Protein AF-A0A841BFC2-F1 (afdb_monomer)

Organism: NCBI:txid336628

Radius of gyration: 20.26 Å; Cα contacts (8 Å, |Δi|>4): 49; chains: 1; bounding box: 49×34×66 Å

Sequence (124 aa):
MDPVSAEPPYLLAAQASSVVHHLYRRVQDDELDSTADLNRTLGALRRLSDDLAHILPGLQEQLEESLLDGNLPSTGPAAEAWDTVAEVGSVLARARAAGLLMAQELRASQRLLGGLTAPLDGSA

Foldseek 3Di:
DDPPPPPDVVVVVVVLVVLVVVLVVCVVVVVCPDPVSVLVSLVVLLVSLVVLLVVLVVVLVVLVVCVVVVVFDPPDDPVVSVVVSVVVNVVSVVSNVVSVVSNVVSVVVNVVSVVVPDPPPDDD

Solvent-accessible surface area (backbone atoms only — not comparable to full-atom values): 7145 Å² total; per-residue (Å²): 133,81,78,80,80,69,75,59,69,67,56,57,52,50,51,50,50,50,52,52,52,52,52,48,48,43,62,71,70,62,69,54,88,40,75,66,52,45,52,50,51,49,52,50,54,33,52,52,21,51,50,45,51,61,48,40,59,55,55,49,50,52,51,51,50,35,56,75,71,64,68,60,76,80,84,60,61,70,66,61,47,51,51,51,49,54,49,52,50,52,51,44,54,49,52,33,55,51,24,51,52,49,36,51,50,45,53,51,53,51,51,52,55,53,60,72,69,48,77,88,84,78,88,128

pLDDT: mean 70.36, std 10.23, range [35.12, 83.5]

Nearest PDB structures (foldseek):
  6jfl-assembly4_D  TM=7.061E-01  e=9.022E-01  Homo sapiens
  6jfl-assembly3_C  TM=4.597E-01  e=4.363E-01  Homo sapiens
  6ox7-assembly1_C  TM=4.953E-01  e=4.627E+00  Homo sapiens

Mean predicted aligned error: 12.24 Å

Secondary structure (DSSP, 8-state):
-----PPPHHHHHHHHHHHHHHHHHHHHTT---SHHHHHHHHHHHHHHHHHHHHHHHHHHHHHHHHHHTT----SS-HHHHHHHHHHHHHHHHHHHHHHHHHHHHHHHHHHHHHHHHS------

Structure (mmCIF, N/CA/C/O backbone):
data_AF-A0A841BFC2-F1
#
_entry.id   AF-A0A841BFC2-F1
#
loop_
_atom_site.group_PDB
_atom_site.id
_atom_site.type_symbol
_atom_site.label_atom_id
_atom_site.label_alt_id
_atom_site.label_comp_id
_atom_site.label_asym_id
_atom_site.label_entity_id
_atom_site.label_seq_id
_atom_site.pdbx_PDB_ins_code
_atom_site.Cartn_x
_atom_site.Cartn_y
_atom_site.Cartn_z
_atom_site.occupancy
_atom_site.B_iso_or_equiv
_atom_site.auth_seq_id
_atom_site.auth_comp_id
_atom_site.auth_asym_id
_atom_site.auth_atom_id
_atom_site.pdbx_PDB_model_num
ATOM 1 N N . MET A 1 1 ? -26.226 -17.355 -2.877 1.00 36.06 1 MET A N 1
ATOM 2 C CA . MET A 1 1 ? -25.099 -16.417 -3.013 1.00 36.06 1 MET A CA 1
ATOM 3 C C . MET A 1 1 ? -24.009 -16.958 -2.124 1.00 36.06 1 MET A C 1
ATOM 5 O O . MET A 1 1 ? -24.196 -16.952 -0.914 1.00 36.06 1 MET A O 1
ATOM 9 N N . ASP A 1 2 ? -22.961 -17.518 -2.713 1.00 35.12 2 ASP A N 1
ATOM 10 C CA . ASP A 1 2 ? -21.782 -17.919 -1.952 1.00 35.12 2 ASP A CA 1
ATOM 11 C C . ASP A 1 2 ? -21.077 -16.660 -1.432 1.00 35.12 2 ASP A C 1
ATOM 13 O O . ASP A 1 2 ? -20.952 -15.690 -2.190 1.00 35.12 2 ASP A O 1
ATOM 17 N N . PRO A 1 3 ? -20.651 -16.624 -0.158 1.00 42.88 3 PRO A N 1
ATOM 18 C CA . PRO A 1 3 ? -19.800 -15.549 0.315 1.00 42.88 3 PRO A CA 1
ATOM 19 C C . PRO A 1 3 ? -18.509 -15.611 -0.500 1.00 42.88 3 PRO A C 1
ATOM 21 O O . PRO A 1 3 ? -17.866 -16.657 -0.578 1.00 42.88 3 PRO A O 1
ATOM 24 N N . VAL A 1 4 ? -18.148 -14.499 -1.141 1.00 44.88 4 VAL A N 1
ATOM 25 C CA . VAL A 1 4 ? -16.817 -14.315 -1.717 1.00 44.88 4 VAL A CA 1
ATOM 26 C C . VAL A 1 4 ? -15.829 -14.644 -0.601 1.00 44.88 4 VAL A C 1
ATOM 28 O O . VAL A 1 4 ? -15.745 -13.908 0.380 1.00 44.88 4 VAL A O 1
ATOM 31 N N . SER A 1 5 ? -15.136 -15.781 -0.713 1.00 45.41 5 SER A N 1
ATOM 32 C CA . SER A 1 5 ? -13.958 -16.088 0.095 1.00 45.41 5 SER A CA 1
ATOM 33 C C . SER A 1 5 ? -12.897 -15.056 -0.264 1.00 45.41 5 SER A C 1
ATOM 35 O O . SER A 1 5 ? -12.026 -15.301 -1.093 1.00 45.41 5 SER A O 1
ATOM 37 N N . ALA A 1 6 ? -13.019 -13.866 0.314 1.00 56.41 6 ALA A N 1
ATOM 38 C CA . ALA A 1 6 ? -11.945 -12.904 0.363 1.00 56.41 6 ALA A CA 1
ATOM 39 C C . ALA A 1 6 ? -10.836 -13.567 1.180 1.00 56.41 6 ALA A C 1
ATOM 41 O O . ALA A 1 6 ? -11.061 -13.973 2.324 1.00 56.41 6 ALA A O 1
ATOM 42 N N . GLU A 1 7 ? -9.672 -13.768 0.561 1.00 52.06 7 GLU A N 1
ATOM 43 C CA . GLU A 1 7 ? -8.502 -14.258 1.277 1.00 52.06 7 GLU A CA 1
ATOM 44 C C . GLU A 1 7 ? -8.293 -13.415 2.540 1.00 52.06 7 GLU A C 1
ATOM 46 O O . GLU A 1 7 ? -8.385 -12.184 2.481 1.00 52.06 7 GLU A O 1
ATOM 51 N N . PRO A 1 8 ? -8.024 -14.053 3.691 1.00 58.53 8 PRO A N 1
ATOM 52 C CA . PRO A 1 8 ? -7.760 -13.324 4.913 1.00 58.53 8 PRO A CA 1
ATOM 53 C C . PRO A 1 8 ? -6.655 -12.271 4.702 1.00 58.53 8 PRO A C 1
ATOM 55 O O . PRO A 1 8 ? -5.590 -12.619 4.182 1.00 58.53 8 PRO A O 1
ATOM 58 N N . PRO A 1 9 ? -6.838 -11.011 5.145 1.00 56.50 9 PRO A N 1
ATOM 59 C CA . PRO A 1 9 ? -5.898 -9.911 4.889 1.00 56.50 9 PRO A CA 1
ATOM 60 C C . PRO A 1 9 ? -4.450 -10.202 5.315 1.00 56.50 9 PRO A C 1
ATOM 62 O O . PRO A 1 9 ? -3.500 -9.692 4.722 1.00 56.50 9 PRO A O 1
ATOM 65 N N . TYR A 1 10 ? -4.264 -11.066 6.320 1.00 60.03 10 TYR A N 1
ATOM 6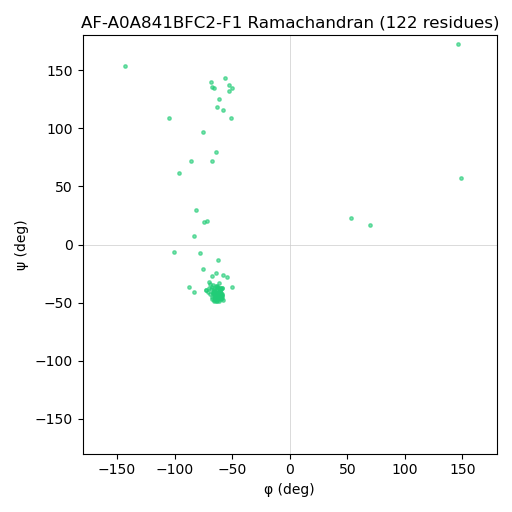6 C CA . TYR A 1 10 ? -2.943 -11.476 6.794 1.00 60.03 10 TYR A CA 1
ATOM 67 C C . TYR A 1 10 ? -2.158 -12.318 5.771 1.00 60.03 10 TYR A C 1
ATOM 69 O O . TYR A 1 10 ? -0.928 -12.282 5.782 1.00 60.03 10 TYR A O 1
ATOM 77 N N . LEU A 1 11 ? -2.829 -13.052 4.873 1.00 63.44 11 LEU A N 1
ATOM 78 C CA . LEU A 1 11 ? -2.166 -13.819 3.810 1.00 63.44 11 LEU A CA 1
ATOM 79 C C . LEU A 1 11 ? -1.606 -12.899 2.725 1.00 63.44 11 LEU A C 1
ATOM 81 O O . LEU A 1 11 ? -0.481 -13.106 2.271 1.00 63.44 11 LEU A O 1
ATOM 85 N N . LEU A 1 12 ? -2.346 -11.844 2.375 1.00 63.72 12 LEU A N 1
ATOM 86 C CA . LEU A 1 12 ? -1.877 -10.809 1.452 1.00 63.72 12 LEU A CA 1
ATOM 87 C C . LEU A 1 12 ? -0.667 -10.069 2.033 1.00 63.72 12 LEU A C 1
ATOM 89 O O . LEU A 1 12 ? 0.321 -9.859 1.331 1.00 63.72 12 LEU A O 1
ATOM 93 N N . ALA A 1 13 ? -0.696 -9.748 3.330 1.00 63.88 13 ALA A N 1
ATOM 94 C CA . ALA A 1 13 ? 0.445 -9.152 4.021 1.00 63.88 13 ALA A CA 1
ATOM 95 C C . ALA A 1 13 ? 1.673 -10.082 4.016 1.00 63.88 13 ALA A C 1
ATOM 97 O O . ALA A 1 13 ? 2.780 -9.639 3.713 1.00 63.88 13 ALA A O 1
ATOM 98 N N . ALA A 1 14 ? 1.485 -11.380 4.278 1.00 65.19 14 ALA A N 1
ATOM 99 C CA . ALA A 1 14 ? 2.566 -12.365 4.251 1.00 65.19 14 ALA A CA 1
ATOM 100 C C . ALA A 1 14 ? 3.173 -12.539 2.846 1.00 65.19 14 ALA A C 1
ATOM 102 O O . ALA A 1 14 ? 4.399 -12.590 2.704 1.00 65.19 14 ALA A O 1
ATOM 103 N N . GLN A 1 15 ? 2.342 -12.579 1.799 1.00 66.44 15 GLN A N 1
ATOM 104 C CA . GLN A 1 15 ? 2.810 -12.613 0.410 1.00 66.44 15 GLN A CA 1
ATOM 105 C C . GLN A 1 15 ? 3.555 -11.335 0.028 1.00 66.44 15 GLN A C 1
ATOM 107 O O . GLN A 1 15 ? 4.655 -11.418 -0.520 1.00 66.44 15 GLN A O 1
ATOM 112 N N . ALA A 1 16 ? 3.009 -10.162 0.360 1.00 66.69 16 ALA A N 1
ATOM 113 C CA . ALA A 1 16 ? 3.665 -8.884 0.113 1.00 66.69 16 ALA A CA 1
ATOM 114 C C . ALA A 1 16 ? 5.031 -8.823 0.815 1.00 66.69 16 ALA A C 1
ATOM 116 O O . ALA A 1 16 ? 6.030 -8.492 0.178 1.00 66.69 16 ALA A O 1
ATOM 117 N N . SER A 1 17 ? 5.116 -9.229 2.087 1.00 67.56 17 SER A N 1
ATOM 118 C CA . SER A 1 17 ? 6.387 -9.313 2.817 1.00 67.56 17 SER A CA 1
ATOM 119 C C . SER A 1 17 ? 7.376 -10.280 2.169 1.00 67.56 17 SER A C 1
ATOM 121 O O . SER A 1 17 ? 8.555 -9.947 2.062 1.00 67.56 17 SER A O 1
ATOM 123 N N . SER A 1 18 ? 6.925 -11.447 1.704 1.00 70.38 18 SER A N 1
ATOM 124 C CA . SER A 1 18 ? 7.789 -12.417 1.023 1.00 70.38 18 SER A CA 1
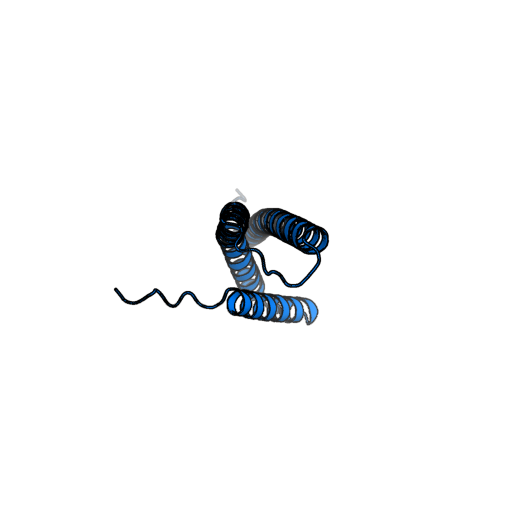ATOM 125 C C . SER A 1 18 ? 8.360 -11.855 -0.282 1.00 70.38 18 SER A C 1
ATOM 127 O O . SER A 1 18 ? 9.566 -11.948 -0.516 1.00 70.38 18 SER A O 1
ATOM 129 N N . VAL A 1 19 ? 7.528 -11.192 -1.092 1.00 72.00 19 VAL A N 1
ATOM 130 C CA . VAL A 1 19 ? 7.953 -10.551 -2.345 1.00 72.00 19 VAL A CA 1
ATOM 131 C C . VAL A 1 19 ? 8.926 -9.405 -2.070 1.00 72.00 19 VAL A C 1
ATOM 133 O O . VAL A 1 19 ? 9.977 -9.347 -2.704 1.00 72.00 19 VAL A O 1
ATOM 136 N N . VAL A 1 20 ? 8.636 -8.528 -1.102 1.00 72.56 20 VAL A N 1
ATOM 137 C CA . VAL A 1 20 ? 9.548 -7.438 -0.708 1.00 72.56 20 VAL A CA 1
ATOM 138 C C . VAL A 1 20 ? 10.882 -7.992 -0.232 1.00 72.56 20 VAL A C 1
ATOM 140 O O . VAL A 1 20 ? 11.928 -7.507 -0.654 1.00 72.56 20 VAL A O 1
ATOM 143 N N . HIS A 1 21 ? 10.863 -9.020 0.615 1.00 73.44 21 HIS A N 1
ATOM 144 C CA . HIS A 1 21 ? 12.081 -9.622 1.142 1.00 73.44 21 HIS A CA 1
ATOM 145 C C . HIS A 1 21 ? 12.918 -10.270 0.034 1.00 73.44 21 HIS A C 1
ATOM 147 O O . HIS A 1 21 ? 14.134 -10.095 -0.005 1.00 73.44 21 HIS A O 1
ATOM 153 N N . HIS A 1 22 ? 12.272 -10.959 -0.907 1.00 75.06 22 HIS A N 1
ATOM 154 C CA . HIS A 1 22 ? 12.942 -11.532 -2.069 1.00 75.06 22 HIS A CA 1
ATOM 155 C C . HIS A 1 22 ? 13.569 -10.450 -2.962 1.00 75.06 22 HIS A C 1
ATOM 157 O O . HIS A 1 22 ? 14.728 -10.569 -3.353 1.00 75.06 22 HIS A O 1
ATOM 163 N N . LEU A 1 23 ? 12.840 -9.366 -3.238 1.00 68.88 23 LEU A N 1
ATOM 164 C CA . LEU A 1 23 ? 13.343 -8.236 -4.024 1.00 68.88 23 LEU A CA 1
ATOM 165 C C . LEU A 1 23 ? 14.496 -7.512 -3.318 1.00 68.88 23 LEU A C 1
ATOM 167 O O . LEU A 1 23 ? 15.478 -7.163 -3.966 1.00 68.88 23 LEU A O 1
ATOM 171 N N . TYR A 1 24 ? 14.409 -7.334 -1.999 1.00 73.56 24 TYR A N 1
ATOM 172 C CA . TYR A 1 24 ? 15.480 -6.761 -1.189 1.00 73.56 24 TYR A CA 1
ATOM 173 C C . TYR A 1 24 ? 16.752 -7.608 -1.255 1.00 73.56 24 TYR A C 1
ATOM 175 O O . TYR A 1 24 ? 17.822 -7.059 -1.505 1.00 73.56 24 TYR A O 1
ATOM 183 N N . ARG A 1 25 ? 16.641 -8.937 -1.102 1.00 74.00 25 ARG A N 1
ATOM 184 C CA . ARG A 1 25 ? 17.801 -9.833 -1.227 1.00 74.00 25 ARG A CA 1
ATOM 185 C C . ARG A 1 25 ? 18.418 -9.779 -2.618 1.00 74.00 25 ARG A C 1
ATOM 187 O O . ARG A 1 25 ? 19.621 -9.612 -2.713 1.00 74.00 25 ARG A O 1
ATOM 194 N N . ARG A 1 26 ? 17.611 -9.789 -3.683 1.00 73.31 26 ARG A N 1
ATOM 195 C CA . ARG A 1 26 ? 18.128 -9.663 -5.059 1.00 73.31 26 ARG A CA 1
ATOM 196 C C . ARG A 1 26 ? 18.903 -8.368 -5.300 1.00 73.31 26 ARG A C 1
ATOM 198 O O . ARG A 1 26 ? 19.880 -8.376 -6.036 1.00 73.31 26 ARG A O 1
ATOM 205 N N . VAL A 1 27 ? 18.466 -7.258 -4.704 1.00 69.19 27 VAL A N 1
ATOM 206 C CA . VAL A 1 27 ? 19.189 -5.976 -4.780 1.00 69.19 27 VAL A CA 1
ATOM 207 C C . VAL A 1 27 ? 20.459 -6.004 -3.924 1.00 69.19 27 VAL A C 1
ATOM 209 O O . VAL A 1 27 ? 21.475 -5.454 -4.330 1.00 69.19 27 VAL A O 1
ATOM 212 N N . GLN A 1 28 ? 20.411 -6.621 -2.742 1.00 74.44 28 GLN A N 1
ATOM 213 C CA . GLN A 1 28 ? 21.545 -6.706 -1.819 1.00 74.44 28 GLN A CA 1
ATOM 214 C C . GLN A 1 28 ? 22.661 -7.624 -2.332 1.00 74.44 28 GLN A C 1
ATOM 216 O O . GLN A 1 28 ? 23.834 -7.316 -2.135 1.00 74.44 28 GLN A O 1
ATOM 221 N N . ASP A 1 29 ? 22.292 -8.728 -2.976 1.00 77.50 29 ASP A N 1
ATOM 222 C CA . ASP A 1 29 ? 23.213 -9.750 -3.472 1.00 77.50 29 ASP A CA 1
ATOM 223 C C . ASP A 1 29 ? 23.815 -9.376 -4.851 1.00 77.50 29 ASP A C 1
ATOM 225 O O . ASP A 1 29 ? 24.508 -10.188 -5.456 1.00 77.50 29 ASP A O 1
ATOM 229 N N . ASP A 1 30 ? 23.570 -8.147 -5.339 1.00 64.75 30 ASP A N 1
ATOM 230 C CA . ASP A 1 30 ? 24.020 -7.598 -6.635 1.00 64.75 30 ASP A CA 1
ATOM 231 C C . ASP A 1 30 ? 23.657 -8.482 -7.850 1.00 64.75 30 ASP A C 1
ATOM 233 O O . ASP A 1 30 ? 24.244 -8.365 -8.919 1.00 64.75 30 ASP A O 1
ATOM 237 N N . GLU A 1 31 ? 22.629 -9.336 -7.723 1.00 61.38 31 GLU A N 1
ATOM 238 C CA . GLU A 1 31 ? 22.140 -10.259 -8.770 1.00 61.38 31 GLU A CA 1
ATOM 239 C C . GLU A 1 31 ? 21.409 -9.541 -9.930 1.00 61.38 31 GLU A C 1
ATOM 241 O O . GLU A 1 31 ? 20.585 -10.121 -10.648 1.00 61.38 31 GLU A O 1
ATOM 246 N N . LEU A 1 32 ? 21.641 -8.242 -10.112 1.00 64.88 32 LEU A N 1
ATOM 247 C CA . LEU A 1 32 ? 21.092 -7.457 -11.213 1.00 64.88 32 LEU A CA 1
ATOM 248 C C . LEU A 1 32 ? 22.122 -7.381 -12.341 1.00 64.88 32 LEU A C 1
ATOM 250 O O . LEU A 1 32 ? 22.550 -6.302 -12.743 1.00 64.88 32 LEU A O 1
ATOM 254 N N . ASP A 1 33 ? 22.464 -8.552 -12.883 1.00 66.12 33 ASP A N 1
ATOM 255 C CA . ASP A 1 33 ? 23.490 -8.731 -13.920 1.00 66.12 33 ASP A CA 1
ATOM 256 C C . ASP A 1 33 ? 23.171 -7.994 -15.238 1.00 66.12 33 ASP A C 1
ATOM 258 O O . ASP A 1 33 ? 24.034 -7.850 -16.109 1.00 66.12 33 ASP A O 1
ATOM 262 N N . SER A 1 34 ? 21.932 -7.516 -15.424 1.00 72.06 34 SER A N 1
ATOM 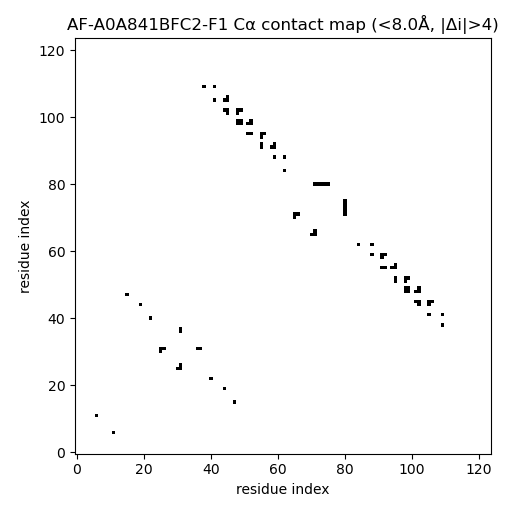263 C CA . SER A 1 34 ? 21.514 -6.817 -16.639 1.00 72.06 34 SER A CA 1
ATOM 264 C C . SER A 1 34 ? 20.537 -5.657 -16.406 1.00 72.06 34 SER A C 1
ATOM 266 O O . SER A 1 34 ? 19.699 -5.653 -15.500 1.00 72.06 34 SER A O 1
ATOM 268 N N . THR A 1 35 ? 20.555 -4.682 -17.323 1.00 70.31 35 THR A N 1
ATOM 269 C CA . THR A 1 35 ? 19.563 -3.591 -17.384 1.00 70.31 35 THR A CA 1
ATOM 270 C C . THR A 1 35 ? 18.128 -4.114 -17.542 1.00 70.31 35 THR A C 1
ATOM 272 O O . THR A 1 35 ? 17.175 -3.452 -17.121 1.00 70.31 35 THR A O 1
ATOM 275 N N . ALA A 1 36 ? 17.946 -5.303 -18.125 1.00 74.12 36 ALA A N 1
ATOM 276 C CA . ALA A 1 36 ? 16.641 -5.950 -18.233 1.00 74.12 36 ALA A CA 1
ATOM 277 C C . ALA A 1 36 ? 16.149 -6.461 -16.868 1.00 74.12 36 ALA A C 1
ATOM 279 O O . ALA A 1 36 ? 14.980 -6.260 -16.530 1.00 74.12 36 ALA A O 1
ATOM 280 N N . ASP A 1 37 ? 17.035 -7.039 -16.054 1.00 73.12 37 ASP A N 1
ATOM 281 C CA . ASP A 1 37 ? 16.712 -7.506 -14.701 1.00 73.12 37 ASP A CA 1
ATOM 282 C C . ASP A 1 37 ? 16.412 -6.348 -13.754 1.00 73.12 37 ASP A C 1
ATOM 284 O O . ASP A 1 37 ? 15.450 -6.415 -12.981 1.00 73.12 37 ASP A O 1
ATOM 288 N N . LEU A 1 38 ? 17.149 -5.241 -13.882 1.00 72.19 38 LEU A N 1
ATOM 289 C CA . LEU A 1 38 ? 16.859 -4.001 -13.165 1.00 72.19 38 LEU A CA 1
ATOM 290 C C . LEU A 1 38 ? 15.474 -3.448 -13.539 1.00 72.19 38 LEU A C 1
ATOM 292 O O . LEU A 1 38 ? 14.659 -3.172 -12.658 1.00 72.19 38 LEU A O 1
ATOM 296 N N . ASN A 1 39 ? 15.154 -3.347 -14.834 1.00 74.31 39 ASN A N 1
ATOM 297 C CA . ASN A 1 39 ? 13.837 -2.880 -15.283 1.00 74.31 39 ASN A CA 1
ATOM 298 C C . ASN A 1 39 ? 12.697 -3.800 -14.821 1.00 74.31 39 ASN A C 1
ATOM 300 O O . ASN A 1 39 ? 11.628 -3.317 -14.438 1.00 74.31 39 ASN A O 1
ATOM 304 N N . ARG A 1 40 ? 12.919 -5.120 -14.812 1.00 78.81 40 ARG A N 1
ATOM 305 C CA . ARG A 1 40 ? 11.946 -6.104 -14.319 1.00 78.81 40 ARG A CA 1
ATOM 306 C C . ARG A 1 40 ? 11.693 -5.939 -12.823 1.00 78.81 40 ARG A C 1
ATOM 308 O O . ARG A 1 40 ? 10.537 -5.916 -12.403 1.00 78.81 40 ARG A O 1
ATOM 315 N N . THR A 1 41 ? 12.757 -5.776 -12.041 1.00 78.69 41 THR A N 1
ATOM 316 C CA . THR A 1 41 ? 12.697 -5.548 -10.592 1.00 78.69 41 THR A CA 1
ATOM 317 C C . THR A 1 41 ? 11.984 -4.235 -10.263 1.00 78.69 41 THR A C 1
ATOM 319 O O . THR A 1 41 ? 11.040 -4.233 -9.474 1.00 78.69 41 THR A O 1
ATOM 322 N N . LEU A 1 42 ? 12.329 -3.137 -10.944 1.00 76.69 42 LEU A N 1
ATOM 323 C CA . LEU A 1 42 ? 11.638 -1.849 -10.797 1.00 76.69 42 LEU A CA 1
ATOM 324 C C . LEU A 1 42 ? 10.159 -1.935 -11.202 1.00 76.69 42 LEU A C 1
ATOM 326 O O . LEU A 1 42 ? 9.296 -1.339 -10.560 1.00 76.69 42 LEU A O 1
ATOM 330 N N . GLY A 1 43 ? 9.843 -2.695 -12.255 1.00 76.94 43 GLY A N 1
ATOM 331 C CA . GLY A 1 43 ? 8.469 -2.957 -12.679 1.00 76.94 43 GLY A CA 1
ATOM 332 C C . GLY A 1 43 ? 7.648 -3.717 -11.634 1.00 76.94 43 GLY A C 1
ATOM 333 O O . GLY A 1 43 ? 6.491 -3.367 -11.404 1.00 76.94 43 GLY A O 1
ATOM 334 N N . ALA A 1 44 ? 8.241 -4.721 -10.982 1.00 79.81 44 ALA A N 1
ATOM 335 C CA . ALA A 1 44 ? 7.599 -5.484 -9.913 1.00 79.81 44 ALA A CA 1
ATOM 336 C C . ALA A 1 44 ? 7.359 -4.628 -8.658 1.00 79.81 44 ALA A C 1
ATOM 338 O O . ALA A 1 44 ? 6.247 -4.620 -8.132 1.00 79.81 44 ALA A O 1
ATOM 339 N N . LEU A 1 45 ? 8.355 -3.839 -8.236 1.00 77.12 45 LEU A N 1
ATOM 340 C CA . LEU A 1 45 ? 8.224 -2.903 -7.112 1.00 77.12 45 LEU A CA 1
ATOM 341 C C . LEU A 1 45 ? 7.134 -1.855 -7.359 1.00 77.12 45 LEU A C 1
ATOM 343 O O . LEU A 1 45 ? 6.398 -1.493 -6.440 1.00 77.12 45 LEU A O 1
ATOM 347 N N . ARG A 1 46 ? 7.000 -1.388 -8.606 1.00 77.06 46 ARG A N 1
ATOM 348 C CA . ARG A 1 46 ? 5.965 -0.416 -8.965 1.00 77.06 46 ARG A CA 1
ATOM 349 C C . ARG A 1 46 ? 4.573 -1.013 -8.816 1.00 77.06 46 ARG A C 1
ATOM 351 O O . ARG A 1 46 ? 3.731 -0.387 -8.189 1.00 77.06 46 ARG A O 1
ATOM 358 N N . ARG A 1 47 ? 4.354 -2.221 -9.349 1.00 78.69 47 ARG A N 1
ATOM 359 C CA . ARG A 1 47 ? 3.069 -2.929 -9.219 1.00 78.69 47 ARG A CA 1
ATOM 360 C C . ARG A 1 47 ? 2.703 -3.134 -7.758 1.00 78.69 47 ARG A C 1
ATOM 362 O O . ARG A 1 47 ? 1.617 -2.750 -7.365 1.00 78.69 47 ARG A O 1
ATOM 369 N N . LEU A 1 48 ? 3.649 -3.608 -6.949 1.00 78.00 48 LEU A N 1
ATOM 370 C CA . LEU A 1 48 ? 3.427 -3.772 -5.517 1.00 78.00 48 LEU A CA 1
ATOM 371 C C . LEU A 1 48 ? 3.050 -2.448 -4.830 1.00 78.00 48 LEU A C 1
ATOM 373 O O . LEU A 1 48 ? 2.147 -2.416 -4.001 1.00 78.00 48 LEU A O 1
ATOM 377 N N . SER A 1 49 ? 3.726 -1.351 -5.175 1.00 74.12 49 SER A N 1
ATOM 378 C CA . SER A 1 49 ? 3.425 -0.030 -4.608 1.00 74.12 49 SER A CA 1
ATOM 379 C C . SER A 1 49 ? 2.038 0.474 -5.028 1.00 74.12 49 SER A C 1
ATOM 381 O O . SER A 1 49 ? 1.316 1.035 -4.206 1.00 74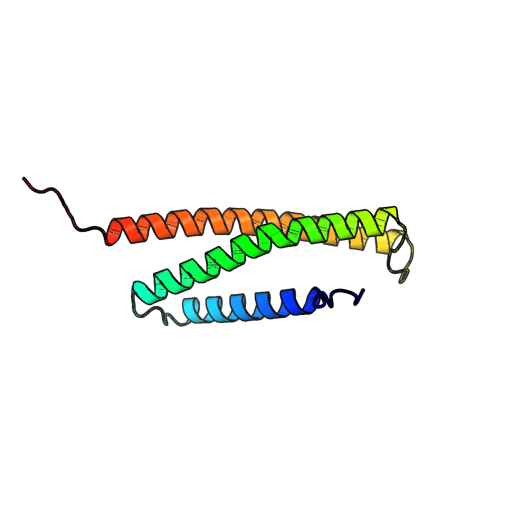.12 49 SER A O 1
ATOM 383 N N . ASP A 1 50 ? 1.658 0.257 -6.291 1.00 75.56 50 ASP A N 1
ATOM 384 C CA . ASP A 1 50 ? 0.335 0.602 -6.818 1.00 75.56 50 ASP A CA 1
ATOM 385 C C . ASP A 1 50 ? -0.766 -0.264 -6.149 1.00 75.56 50 ASP A C 1
ATOM 387 O O . ASP A 1 50 ? -1.793 0.272 -5.732 1.00 75.56 50 ASP A O 1
ATOM 391 N N . ASP A 1 51 ? -0.525 -1.567 -5.953 1.00 79.44 51 ASP A N 1
ATOM 392 C CA . ASP A 1 51 ? -1.443 -2.496 -5.273 1.00 79.44 51 ASP A CA 1
ATOM 393 C C . ASP A 1 51 ? -1.649 -2.099 -3.800 1.00 79.44 51 ASP A C 1
ATOM 395 O O . ASP A 1 51 ? -2.781 -2.012 -3.320 1.00 79.44 51 ASP A O 1
ATOM 399 N N . LEU A 1 52 ? -0.569 -1.763 -3.083 1.00 72.25 52 LEU A N 1
ATOM 4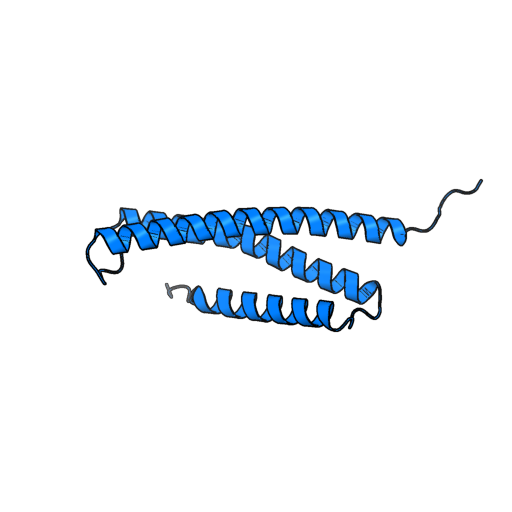00 C CA . LEU A 1 52 ? -0.647 -1.256 -1.708 1.00 72.25 52 LEU A CA 1
ATOM 401 C C . LEU A 1 52 ? -1.422 0.066 -1.632 1.00 72.25 52 LEU A C 1
ATOM 403 O O . LEU A 1 52 ? -2.237 0.254 -0.729 1.00 72.25 52 LEU A O 1
ATOM 407 N N . ALA A 1 53 ? -1.220 0.973 -2.591 1.00 73.75 53 ALA A N 1
ATOM 408 C CA . ALA A 1 53 ? -1.965 2.228 -2.653 1.00 73.75 53 ALA A CA 1
ATOM 409 C C . ALA A 1 53 ? -3.473 2.020 -2.891 1.00 73.75 53 ALA A C 1
ATOM 411 O O . ALA A 1 53 ? -4.262 2.888 -2.511 1.00 73.75 53 ALA A O 1
ATOM 412 N N . HIS A 1 54 ? -3.867 0.890 -3.489 1.00 74.12 54 HIS A N 1
ATOM 413 C CA . HIS A 1 54 ? -5.262 0.530 -3.738 1.00 74.12 54 HIS A CA 1
ATOM 414 C C . HIS A 1 54 ? -5.920 -0.218 -2.568 1.00 74.12 54 HIS A C 1
ATOM 416 O O . HIS A 1 54 ? -7.090 0.024 -2.281 1.00 74.12 54 HIS A O 1
ATOM 422 N N . ILE A 1 55 ? -5.181 -1.084 -1.867 1.00 77.81 55 ILE A N 1
ATOM 423 C CA . ILE A 1 55 ? -5.722 -1.934 -0.789 1.00 77.81 55 ILE A CA 1
ATOM 424 C C . ILE A 1 55 ? -5.803 -1.191 0.553 1.00 77.81 55 ILE A C 1
ATOM 426 O O . ILE A 1 55 ? -6.788 -1.323 1.278 1.00 77.81 55 ILE 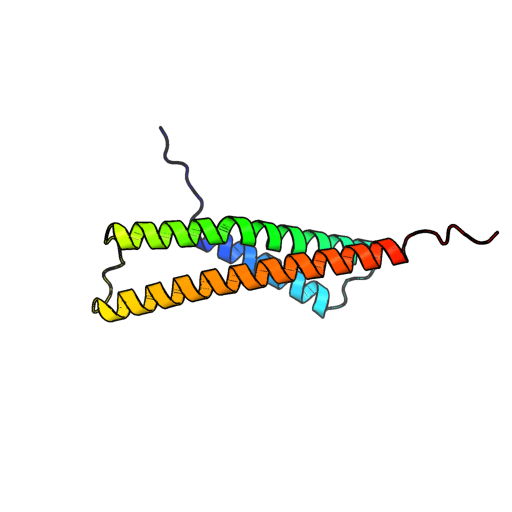A O 1
ATOM 430 N N . LEU A 1 56 ? -4.791 -0.384 0.894 1.00 75.81 56 LEU A N 1
ATOM 431 C CA . LEU A 1 56 ? -4.728 0.314 2.187 1.00 75.81 56 LEU A CA 1
ATOM 432 C C . LEU A 1 56 ? -5.917 1.255 2.479 1.00 75.81 56 LEU A C 1
ATOM 434 O O . LEU A 1 56 ? -6.348 1.285 3.629 1.00 75.81 56 LEU A O 1
ATOM 438 N N . PRO A 1 57 ? -6.483 2.000 1.505 1.00 75.00 57 PRO A N 1
ATOM 439 C CA . PRO A 1 57 ? -7.705 2.776 1.720 1.00 75.00 57 PRO A CA 1
ATOM 440 C C . PRO A 1 57 ? -8.896 1.904 2.133 1.00 75.00 57 PRO A C 1
ATOM 442 O O . PRO A 1 57 ? -9.588 2.248 3.080 1.00 75.00 57 PRO A O 1
ATOM 445 N N . GLY A 1 58 ? -9.095 0.759 1.473 1.00 77.06 58 GLY A N 1
ATOM 446 C CA . GLY A 1 58 ? -10.202 -0.144 1.796 1.00 77.06 58 GLY A CA 1
ATOM 447 C C . GLY A 1 58 ? -10.055 -0.782 3.178 1.00 77.06 58 GLY A C 1
ATOM 448 O O . GLY A 1 58 ? -11.039 -0.947 3.888 1.00 77.06 58 GLY A O 1
ATOM 449 N N . LEU A 1 59 ? -8.824 -1.087 3.604 1.00 77.69 59 LEU A N 1
ATOM 450 C CA . LEU A 1 59 ? -8.565 -1.564 4.969 1.00 77.69 59 LEU A CA 1
ATOM 451 C C . LEU A 1 59 ? -8.819 -0.479 6.024 1.00 77.69 59 LEU A C 1
ATOM 453 O O . LEU A 1 59 ? -9.310 -0.786 7.107 1.00 77.69 59 LEU A O 1
ATOM 457 N N . GLN A 1 60 ? -8.501 0.778 5.707 1.00 75.50 60 GLN A N 1
ATOM 458 C CA . GLN A 1 60 ? -8.804 1.919 6.568 1.00 75.50 60 GLN A CA 1
ATOM 459 C C . GLN A 1 60 ? -10.322 2.122 6.703 1.00 75.50 60 GLN A C 1
ATOM 461 O O . GLN A 1 60 ? -10.812 2.256 7.818 1.00 75.50 60 GLN A O 1
ATOM 466 N N . GLU A 1 61 ? -11.069 2.071 5.596 1.00 77.94 61 GLU A N 1
ATOM 467 C CA . GLU A 1 61 ? -12.537 2.169 5.602 1.00 77.94 61 GLU A CA 1
ATOM 468 C C . GLU A 1 61 ? -13.176 1.027 6.403 1.00 77.94 61 GLU A C 1
ATOM 470 O O . GLU A 1 61 ? -14.026 1.273 7.249 1.00 77.94 61 GLU A O 1
ATOM 475 N N . GLN A 1 62 ? -12.712 -0.215 6.230 1.00 81.12 62 GLN A N 1
ATOM 476 C CA . GLN A 1 62 ? -13.213 -1.359 7.004 1.00 81.12 62 GLN A CA 1
ATOM 477 C C . GLN A 1 62 ? -12.939 -1.230 8.507 1.00 81.12 62 GLN A C 1
ATOM 479 O O . GLN A 1 62 ? -13.756 -1.656 9.328 1.00 81.12 62 GLN A O 1
ATOM 484 N N . LEU A 1 63 ? -11.792 -0.656 8.881 1.00 79.75 63 LEU A N 1
ATOM 485 C CA . LEU A 1 63 ? -11.476 -0.358 10.275 1.00 79.75 63 LEU A CA 1
ATOM 486 C C . LEU A 1 63 ? -12.424 0.716 10.825 1.00 79.75 63 LEU A C 1
ATOM 488 O O . LEU A 1 63 ? -12.951 0.553 11.922 1.00 79.75 63 LEU A O 1
ATOM 492 N N . GLU A 1 64 ? -12.676 1.776 10.057 1.00 80.31 64 GLU A N 1
ATOM 493 C CA . GLU A 1 64 ? -13.608 2.854 10.407 1.00 80.31 64 GLU A CA 1
ATOM 494 C C . GLU A 1 64 ? -15.057 2.359 10.537 1.00 80.31 64 GLU A C 1
ATOM 496 O O . GLU A 1 64 ? -15.728 2.683 11.514 1.00 80.31 64 GLU A O 1
ATOM 501 N N . GLU A 1 65 ? -15.528 1.512 9.624 1.00 80.81 65 GLU A N 1
ATOM 502 C CA . GLU A 1 65 ? -16.855 0.889 9.701 1.00 80.81 65 GLU A CA 1
ATOM 503 C C . GLU A 1 65 ? -16.974 -0.037 10.917 1.00 80.81 65 GLU A C 1
ATOM 505 O O . GLU A 1 65 ? -17.922 0.070 11.693 1.00 80.81 65 GLU A O 1
ATOM 510 N N . SER A 1 66 ? -15.965 -0.879 11.165 1.00 76.12 66 SER A N 1
ATOM 511 C CA . SER A 1 66 ? -15.947 -1.773 12.333 1.00 76.12 66 SER A CA 1
ATOM 512 C C . SER A 1 66 ? -15.963 -1.005 13.660 1.00 76.12 66 SER A C 1
ATOM 514 O O . SER A 1 66 ? -16.541 -1.478 14.643 1.00 76.12 66 SER A O 1
ATOM 516 N N . LEU A 1 67 ? -15.345 0.182 13.695 1.00 77.19 67 LEU A N 1
ATOM 517 C CA . LEU A 1 67 ? -15.397 1.100 14.833 1.00 77.19 67 LEU A CA 1
ATOM 518 C C . LEU A 1 67 ? -16.793 1.681 15.044 1.00 77.19 67 LEU A C 1
ATOM 520 O O . LEU A 1 67 ? -17.278 1.702 16.177 1.00 77.19 67 LEU A O 1
ATOM 524 N N . LEU A 1 68 ? -17.427 2.155 13.970 1.00 81.69 68 LEU A N 1
ATOM 525 C CA . LEU A 1 68 ? -18.772 2.730 14.009 1.00 81.69 68 LEU A CA 1
ATOM 526 C C . LEU A 1 68 ? -19.823 1.693 14.424 1.00 81.69 68 LEU A C 1
ATOM 528 O O . LEU A 1 68 ? -20.731 2.020 15.187 1.00 81.69 68 LEU A O 1
ATOM 532 N N . ASP A 1 69 ? -19.650 0.442 13.997 1.00 82.62 69 ASP A N 1
ATOM 533 C CA . ASP A 1 69 ? -20.521 -0.683 14.347 1.00 82.62 69 ASP A CA 1
ATOM 534 C C . ASP A 1 69 ? -20.269 -1.239 15.761 1.00 82.62 69 ASP A C 1
ATOM 536 O O . ASP A 1 69 ? -21.007 -2.104 16.236 1.00 82.62 69 ASP A O 1
ATOM 540 N N . GLY A 1 70 ? -19.228 -0.765 16.455 1.00 76.06 70 GLY A N 1
ATOM 541 C CA . GLY A 1 70 ? -18.858 -1.249 17.787 1.00 76.06 70 GLY A CA 1
ATOM 542 C C . GLY A 1 70 ? -18.289 -2.673 17.800 1.00 76.06 70 GLY A C 1
ATOM 543 O O . GLY A 1 70 ? -18.192 -3.280 18.867 1.00 76.06 70 GLY A O 1
ATOM 544 N N . ASN A 1 71 ? -17.870 -3.202 16.646 1.00 71.44 71 ASN A N 1
ATOM 545 C CA . ASN A 1 71 ? -17.327 -4.555 16.468 1.00 71.44 71 ASN A CA 1
ATOM 546 C C . ASN A 1 71 ? -15.840 -4.669 16.853 1.00 71.44 71 ASN A C 1
ATOM 548 O O . ASN A 1 71 ? -15.098 -5.492 16.311 1.00 71.44 71 ASN A O 1
ATOM 552 N N . LEU A 1 72 ? -15.383 -3.849 17.799 1.00 68.31 72 LEU A N 1
ATOM 553 C CA . LEU A 1 72 ? -14.002 -3.899 18.256 1.00 68.31 72 LEU A CA 1
ATOM 554 C C . LEU A 1 72 ? -13.711 -5.196 19.022 1.00 68.31 72 LEU A C 1
ATOM 556 O O . LEU A 1 72 ? -14.537 -5.632 19.830 1.00 68.31 72 LEU A O 1
ATOM 560 N N . PRO A 1 73 ? -12.527 -5.808 18.824 1.00 59.91 73 PRO A N 1
ATOM 561 C CA . PRO A 1 73 ? -12.123 -6.967 19.604 1.00 59.91 73 PRO A CA 1
ATOM 562 C C . PRO A 1 73 ? -12.124 -6.597 21.092 1.00 59.91 73 PRO A C 1
ATOM 564 O O . PRO A 1 73 ? -11.361 -5.743 21.536 1.00 59.91 73 PRO A O 1
ATOM 567 N N . SER A 1 74 ? -12.994 -7.243 21.876 1.00 57.12 74 SER A N 1
ATOM 568 C CA . SER A 1 74 ? -13.226 -6.924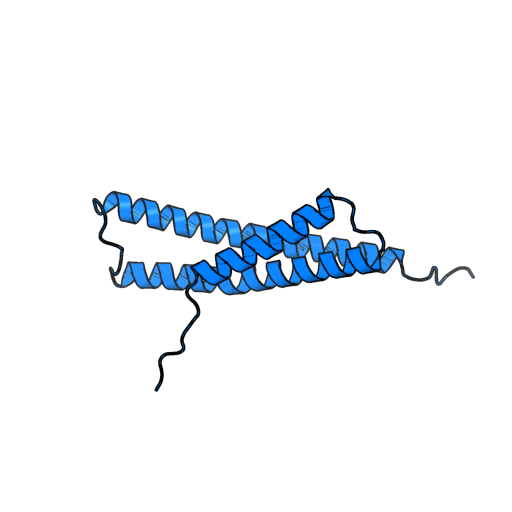 23.296 1.00 57.12 74 SER A CA 1
ATOM 569 C C . SER A 1 74 ? -12.096 -7.387 24.231 1.00 57.12 74 SER A C 1
ATOM 571 O O . SER A 1 74 ? -12.310 -7.597 25.428 1.00 57.12 74 SER A O 1
ATOM 573 N N . THR A 1 75 ? -10.901 -7.638 23.703 1.00 57.03 75 THR A N 1
ATOM 574 C CA . THR A 1 75 ? -9.773 -8.172 24.465 1.00 57.03 75 THR A CA 1
ATOM 575 C C . THR A 1 75 ? -9.016 -7.032 25.141 1.00 57.03 75 THR A C 1
ATOM 577 O O . THR A 1 75 ? -7.924 -6.679 24.713 1.00 57.03 75 THR A O 1
ATOM 580 N N . GLY A 1 76 ? -9.613 -6.442 26.180 1.00 61.34 76 GLY A N 1
ATOM 581 C CA . GLY A 1 76 ? -8.963 -5.443 27.035 1.00 61.34 76 GLY A CA 1
ATOM 582 C C . GLY A 1 76 ? -9.912 -4.365 27.573 1.00 61.34 76 GLY A C 1
ATOM 583 O O . GLY A 1 76 ? -11.081 -4.305 27.178 1.00 61.34 76 GLY A O 1
ATOM 584 N N . PRO A 1 77 ? -9.438 -3.499 28.488 1.00 68.88 77 PRO A N 1
ATOM 585 C CA . PRO A 1 77 ? -10.109 -2.247 28.821 1.00 68.88 77 PRO A CA 1
ATOM 586 C C . PRO A 1 77 ? -10.383 -1.456 27.539 1.00 68.88 77 PRO A C 1
ATOM 588 O O . PRO A 1 77 ? -9.505 -1.343 26.688 1.00 68.88 77 PRO A O 1
ATOM 591 N N . ALA A 1 78 ? -11.575 -0.870 27.409 1.00 67.38 78 ALA A N 1
ATOM 592 C CA . ALA A 1 78 ? -11.986 -0.171 26.188 1.00 67.38 78 ALA A CA 1
ATOM 593 C C . ALA A 1 78 ? -10.942 0.850 25.689 1.00 67.38 78 ALA A C 1
ATOM 595 O O . ALA A 1 78 ? -10.731 0.956 24.488 1.00 67.38 78 ALA A O 1
ATOM 596 N N . ALA A 1 79 ? -10.245 1.545 26.596 1.00 64.12 79 ALA A N 1
ATOM 597 C CA . ALA A 1 79 ? -9.182 2.493 26.255 1.00 64.12 79 ALA A CA 1
ATOM 598 C C . ALA A 1 79 ? -8.009 1.857 25.478 1.00 64.12 79 ALA A C 1
ATOM 600 O O . ALA A 1 79 ? -7.570 2.426 24.486 1.00 64.12 79 ALA A O 1
ATOM 601 N N . GLU A 1 80 ? -7.558 0.658 25.859 1.00 71.69 80 GLU A N 1
ATOM 602 C CA . GLU A 1 80 ? -6.456 -0.044 25.178 1.00 71.69 80 GLU A CA 1
ATOM 603 C C . GLU A 1 80 ? -6.863 -0.514 23.773 1.00 71.69 80 GLU A C 1
ATOM 605 O O . GLU A 1 80 ? -6.060 -0.484 22.837 1.00 71.69 80 GLU A O 1
ATOM 610 N N . ALA A 1 81 ? -8.132 -0.899 23.596 1.00 69.00 81 ALA A N 1
ATOM 611 C CA . ALA A 1 81 ? -8.676 -1.247 22.285 1.00 69.00 81 ALA A CA 1
ATOM 612 C C . ALA A 1 81 ? -8.737 -0.023 21.352 1.00 69.00 81 ALA A C 1
ATOM 614 O O . ALA A 1 81 ? -8.371 -0.128 20.182 1.00 69.00 81 ALA A O 1
ATOM 615 N N . TRP A 1 82 ? -9.136 1.146 21.867 1.00 70.75 82 TRP A N 1
ATOM 616 C CA . TRP A 1 82 ? -9.146 2.399 21.102 1.00 70.75 82 TRP A CA 1
ATOM 617 C C . TRP A 1 82 ? -7.739 2.876 20.729 1.00 70.75 82 TRP A C 1
ATOM 619 O O . TRP A 1 82 ? -7.528 3.266 19.580 1.00 70.75 82 TRP A O 1
ATOM 629 N N . ASP A 1 83 ? -6.776 2.787 21.650 1.00 76.06 83 ASP A N 1
ATOM 630 C CA . ASP A 1 83 ? -5.374 3.125 21.372 1.00 76.06 83 ASP A CA 1
ATOM 631 C C . ASP A 1 83 ? -4.791 2.218 20.280 1.00 76.06 83 ASP A C 1
ATOM 633 O O . ASP A 1 83 ? -4.181 2.706 19.327 1.00 76.06 83 ASP A O 1
ATOM 637 N N . THR A 1 84 ? -5.062 0.910 20.354 1.00 77.44 84 THR A N 1
ATOM 638 C CA . THR A 1 84 ? -4.620 -0.062 19.339 1.00 77.44 84 THR A CA 1
ATOM 639 C C . THR A 1 84 ? -5.187 0.273 17.960 1.00 77.44 84 THR A C 1
ATOM 641 O O . THR A 1 84 ? -4.477 0.231 16.958 1.00 77.44 84 THR A O 1
ATOM 644 N N . VAL A 1 85 ? -6.467 0.636 17.878 1.00 76.75 85 VAL A N 1
ATOM 645 C CA . VAL A 1 85 ? -7.101 0.974 16.598 1.00 76.75 85 VAL A CA 1
ATOM 646 C C . VAL A 1 85 ? -6.558 2.285 16.032 1.00 76.75 85 VAL A C 1
ATOM 648 O O . VAL A 1 85 ? -6.269 2.362 14.836 1.00 76.75 85 VAL A O 1
ATOM 651 N N . ALA A 1 86 ? -6.371 3.302 16.875 1.00 73.88 86 ALA A N 1
ATOM 652 C CA . ALA A 1 86 ? -5.756 4.558 16.463 1.00 73.88 86 ALA A CA 1
ATOM 653 C C . ALA A 1 86 ? -4.324 4.340 15.943 1.00 73.88 86 ALA A C 1
ATOM 655 O O . ALA A 1 86 ? -3.929 4.925 14.930 1.00 73.88 86 ALA A O 1
ATOM 656 N N . GLU A 1 87 ? -3.562 3.456 16.591 1.00 81.31 87 GLU A N 1
ATOM 657 C CA . GLU A 1 87 ? -2.234 3.052 16.140 1.00 81.31 87 GLU A CA 1
ATOM 658 C C . GLU A 1 87 ? -2.291 2.337 14.783 1.00 81.31 87 GLU A C 1
ATOM 660 O O . GLU A 1 87 ? -1.573 2.729 13.861 1.00 81.31 87 GLU A O 1
ATOM 665 N N . VAL A 1 88 ? -3.184 1.356 14.611 1.00 79.19 88 VAL A N 1
ATOM 666 C CA . VAL A 1 88 ? -3.356 0.631 13.340 1.00 79.19 88 VAL A CA 1
ATOM 667 C C . VAL A 1 88 ? -3.737 1.587 12.207 1.00 79.19 88 VAL A C 1
ATOM 669 O O . VAL A 1 88 ? -3.105 1.550 11.150 1.00 79.19 88 VAL A O 1
ATOM 672 N N . GLY A 1 89 ? -4.697 2.490 12.422 1.00 75.00 89 GLY A N 1
ATOM 673 C CA . GLY A 1 89 ? -5.085 3.490 11.422 1.00 75.00 89 GLY A CA 1
ATOM 674 C C . GLY A 1 89 ? -3.932 4.430 11.049 1.00 75.00 89 GLY A C 1
ATOM 675 O O . GLY A 1 89 ? -3.681 4.700 9.872 1.00 75.00 89 GLY A O 1
ATOM 676 N N . SER A 1 90 ? -3.148 4.870 12.038 1.00 75.00 90 SER A N 1
ATOM 677 C CA . SER A 1 90 ? -1.940 5.678 11.813 1.00 75.00 90 SER A CA 1
ATOM 678 C C . SER A 1 90 ? -0.883 4.928 10.991 1.00 75.00 90 SER A C 1
ATOM 680 O O . SER A 1 90 ? -0.293 5.485 10.058 1.00 75.00 90 SER A O 1
ATOM 682 N N . VAL A 1 91 ? -0.664 3.643 11.284 1.00 83.50 91 VAL A N 1
ATOM 683 C CA . VAL A 1 91 ? 0.265 2.784 10.538 1.00 83.50 91 VAL A CA 1
ATOM 684 C C . VAL A 1 91 ? -0.209 2.577 9.098 1.00 83.50 91 VAL A C 1
ATOM 686 O O . VAL A 1 91 ? 0.606 2.708 8.182 1.00 83.50 91 VAL A O 1
ATOM 689 N N . LEU A 1 92 ? -1.503 2.332 8.868 1.00 75.94 92 LEU A N 1
ATOM 690 C CA . LEU A 1 92 ? -2.081 2.194 7.524 1.00 75.94 92 LEU A CA 1
ATOM 691 C C . LEU A 1 92 ? -1.920 3.482 6.704 1.00 75.94 92 LEU A C 1
ATOM 693 O O . LEU A 1 92 ? -1.458 3.439 5.559 1.00 75.94 92 LEU A O 1
ATOM 697 N N . ALA A 1 93 ? -2.214 4.640 7.300 1.00 72.50 93 ALA A N 1
ATOM 698 C CA . ALA A 1 93 ? -2.039 5.939 6.653 1.00 72.50 93 ALA A CA 1
ATOM 699 C C . ALA A 1 93 ? -0.569 6.208 6.283 1.00 72.50 93 ALA A C 1
ATOM 701 O O . ALA A 1 93 ? -0.266 6.639 5.164 1.00 72.50 93 ALA A O 1
ATOM 702 N N . ARG A 1 94 ? 0.367 5.896 7.190 1.00 79.94 94 ARG A N 1
ATOM 703 C CA . ARG A 1 94 ? 1.812 6.004 6.933 1.00 79.94 94 ARG A CA 1
ATOM 704 C C . ARG A 1 94 ? 2.278 5.052 5.837 1.00 79.94 94 ARG A C 1
ATOM 706 O O . ARG A 1 94 ? 3.041 5.470 4.966 1.00 79.94 94 ARG A O 1
ATOM 713 N N . ALA A 1 95 ? 1.822 3.801 5.856 1.00 75.50 95 ALA A N 1
ATOM 714 C CA . ALA A 1 95 ? 2.150 2.811 4.834 1.00 75.50 95 ALA A CA 1
ATOM 715 C C . ALA A 1 95 ? 1.674 3.269 3.448 1.00 75.50 95 ALA A C 1
ATOM 717 O O . ALA A 1 95 ? 2.415 3.163 2.470 1.00 75.50 95 ALA A O 1
ATOM 718 N N . ARG A 1 96 ? 0.484 3.876 3.370 1.00 75.25 96 ARG A N 1
ATOM 719 C CA . ARG A 1 96 ? -0.058 4.435 2.126 1.00 75.25 96 ARG A CA 1
ATOM 720 C C . ARG A 1 96 ? 0.800 5.582 1.606 1.00 75.25 96 ARG A C 1
ATOM 722 O O . ARG A 1 96 ? 1.148 5.597 0.426 1.00 75.25 96 ARG A O 1
ATOM 729 N N . ALA A 1 97 ? 1.152 6.533 2.470 1.00 74.06 97 ALA A N 1
ATOM 730 C CA . ALA A 1 97 ? 2.008 7.655 2.093 1.00 74.06 97 ALA A CA 1
ATOM 731 C C . ALA A 1 97 ? 3.373 7.171 1.572 1.00 74.06 97 ALA A C 1
ATOM 733 O O . ALA A 1 97 ? 3.838 7.634 0.530 1.00 74.06 97 ALA A O 1
ATOM 734 N N . ALA A 1 98 ? 3.977 6.190 2.248 1.00 76.44 98 ALA A N 1
ATOM 735 C CA . ALA A 1 98 ? 5.232 5.582 1.822 1.00 76.44 98 ALA A CA 1
ATOM 736 C C . ALA A 1 98 ? 5.108 4.870 0.463 1.00 76.44 98 ALA A C 1
ATOM 738 O O . ALA A 1 98 ? 5.955 5.074 -0.404 1.00 76.44 98 ALA A O 1
ATOM 739 N N . GLY A 1 99 ? 4.039 4.098 0.240 1.00 74.50 99 GLY A N 1
ATOM 740 C CA . GLY A 1 99 ? 3.791 3.420 -1.037 1.00 74.50 99 GLY A CA 1
ATOM 741 C C . GLY A 1 99 ? 3.628 4.391 -2.211 1.00 74.50 99 GLY A C 1
ATOM 742 O O . GLY A 1 99 ? 4.198 4.176 -3.279 1.00 74.50 99 GLY A O 1
ATOM 743 N N . LEU A 1 100 ? 2.925 5.511 -2.007 1.00 74.31 100 LEU A N 1
ATOM 744 C CA . LEU A 1 100 ? 2.772 6.553 -3.030 1.00 74.31 100 LEU A CA 1
ATOM 745 C C . LEU A 1 100 ? 4.104 7.229 -3.382 1.00 74.31 100 LEU A C 1
ATOM 747 O O . LEU A 1 100 ? 4.384 7.447 -4.564 1.00 74.31 100 LEU A O 1
ATOM 751 N N . LEU A 1 101 ? 4.931 7.531 -2.376 1.00 80.12 101 LEU A N 1
ATOM 752 C CA . LEU A 1 101 ? 6.274 8.079 -2.583 1.00 80.12 101 LEU A CA 1
ATOM 753 C C . LEU A 1 101 ? 7.163 7.087 -3.342 1.00 80.12 101 LEU A C 1
ATOM 755 O O . LEU A 1 101 ? 7.779 7.457 -4.339 1.00 80.12 101 LEU A O 1
ATOM 759 N N . MET A 1 102 ? 7.162 5.809 -2.950 1.00 76.50 102 MET A N 1
ATOM 760 C CA . MET A 1 102 ? 7.901 4.762 -3.665 1.00 76.50 102 MET A CA 1
ATOM 761 C C . MET A 1 102 ? 7.452 4.647 -5.123 1.00 76.50 102 MET A C 1
ATOM 763 O O . MET A 1 102 ? 8.291 4.604 -6.020 1.00 76.50 102 MET A O 1
ATOM 767 N N . ALA A 1 103 ? 6.145 4.665 -5.397 1.00 75.50 103 ALA A N 1
ATOM 768 C CA . ALA A 1 103 ? 5.634 4.633 -6.765 1.00 75.50 103 ALA A CA 1
ATOM 769 C C . ALA A 1 103 ? 6.108 5.840 -7.597 1.00 75.50 103 ALA A C 1
ATOM 771 O O . ALA A 1 103 ? 6.394 5.694 -8.789 1.00 75.50 103 ALA A O 1
ATOM 772 N N . GLN A 1 104 ? 6.204 7.030 -6.993 1.00 80.19 104 GLN A N 1
ATOM 773 C CA . GLN A 1 104 ? 6.722 8.226 -7.659 1.00 80.19 104 GLN A CA 1
ATOM 774 C C . GLN A 1 104 ? 8.210 8.087 -8.000 1.00 80.19 104 GLN A C 1
ATOM 776 O O . GLN A 1 104 ? 8.581 8.304 -9.157 1.00 80.19 104 GLN A O 1
ATOM 781 N N . GLU A 1 105 ? 9.028 7.667 -7.038 1.00 83.44 105 GLU A N 1
ATOM 782 C CA . GLU A 1 105 ? 10.467 7.464 -7.231 1.00 83.44 105 GLU A CA 1
ATOM 783 C C . GLU A 1 105 ? 10.748 6.377 -8.272 1.00 83.44 105 GLU A C 1
ATOM 785 O O . GLU A 1 105 ? 11.497 6.598 -9.221 1.00 83.44 105 GLU A O 1
ATOM 790 N N . LEU A 1 106 ? 10.051 5.239 -8.204 1.00 80.88 106 LEU A N 1
ATOM 791 C CA . LEU A 1 106 ? 10.194 4.154 -9.179 1.00 80.88 106 LEU A CA 1
ATOM 792 C C . LEU A 1 106 ? 9.853 4.607 -10.605 1.00 80.88 106 LEU A C 1
ATOM 794 O O . LEU A 1 106 ? 10.533 4.222 -11.558 1.00 80.88 106 LEU A O 1
ATOM 798 N N . ARG A 1 107 ? 8.829 5.457 -10.776 1.00 78.94 107 ARG A N 1
ATOM 799 C CA . ARG A 1 107 ? 8.513 6.060 -12.084 1.00 78.94 107 ARG A CA 1
ATOM 800 C C . ARG A 1 107 ? 9.622 7.001 -12.551 1.00 78.94 107 ARG A C 1
ATOM 802 O O . ARG A 1 107 ? 9.909 7.022 -13.746 1.00 78.94 107 ARG A O 1
ATOM 809 N N . ALA A 1 108 ? 10.232 7.774 -11.653 1.00 79.38 108 ALA A N 1
ATOM 810 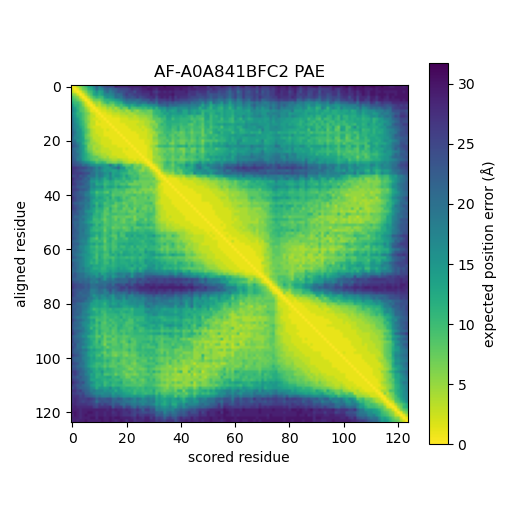C CA . ALA A 1 108 ? 11.358 8.640 -11.992 1.00 79.38 108 ALA A CA 1
ATOM 811 C C . ALA A 1 108 ? 12.582 7.814 -12.425 1.00 79.38 108 ALA A C 1
ATOM 813 O O . ALA A 1 108 ? 13.136 8.068 -13.496 1.00 79.38 108 ALA A O 1
ATOM 814 N N . SER A 1 109 ? 12.931 6.762 -11.679 1.00 77.25 109 SER A N 1
ATOM 815 C CA . SER A 1 109 ? 14.028 5.846 -12.017 1.00 77.25 109 SER A CA 1
ATOM 816 C C . SER A 1 109 ? 13.808 5.135 -13.357 1.00 77.25 109 SER A C 1
ATOM 818 O O . SER A 1 109 ? 14.727 5.068 -14.170 1.00 77.25 109 SER A O 1
ATOM 820 N N . GLN A 1 110 ? 12.585 4.665 -13.638 1.00 77.50 110 GLN A N 1
ATOM 821 C CA . GLN A 1 110 ? 12.243 4.045 -14.928 1.00 77.50 110 GLN A CA 1
ATOM 822 C C . GLN A 1 110 ? 12.423 5.010 -16.106 1.00 77.50 110 GLN A C 1
ATOM 824 O O . GLN A 1 110 ? 12.932 4.611 -17.152 1.00 77.50 110 GLN A O 1
ATOM 829 N N . ARG A 1 111 ? 12.040 6.285 -15.951 1.00 79.88 111 ARG A N 1
ATOM 830 C CA . ARG A 1 111 ? 12.246 7.298 -16.999 1.00 79.88 111 ARG A CA 1
ATOM 831 C C . ARG A 1 111 ? 13.724 7.587 -17.234 1.00 79.88 111 ARG A C 1
ATOM 833 O O . ARG A 1 111 ? 14.127 7.704 -18.384 1.00 79.88 111 ARG A O 1
ATOM 840 N N . LEU A 1 112 ? 14.520 7.684 -16.169 1.00 80.06 112 LEU A N 1
ATOM 841 C CA . LEU A 1 112 ? 15.962 7.909 -16.281 1.00 80.06 112 LEU A CA 1
ATOM 842 C C . LEU A 1 112 ? 16.654 6.742 -16.998 1.00 80.06 112 LEU A C 1
ATOM 844 O O . LEU A 1 112 ? 17.413 6.971 -17.933 1.00 80.06 112 LEU A O 1
ATOM 848 N N . LEU A 1 113 ? 16.331 5.496 -16.640 1.00 73.69 113 LEU A N 1
ATOM 849 C CA . LEU A 1 113 ? 16.872 4.309 -17.315 1.00 73.69 113 LEU A CA 1
ATOM 850 C C . LEU A 1 113 ? 16.415 4.199 -18.777 1.00 73.69 113 LEU A C 1
ATOM 852 O O . LEU A 1 113 ? 17.210 3.850 -19.650 1.00 73.69 113 LEU A O 1
ATOM 856 N N . GLY A 1 114 ? 15.155 4.537 -19.063 1.00 73.12 114 GLY A N 1
ATOM 857 C CA . GLY A 1 114 ? 14.644 4.625 -20.433 1.00 73.12 114 GLY A CA 1
ATOM 858 C C . GLY A 1 114 ? 15.339 5.714 -21.258 1.00 73.12 114 GLY A C 1
ATOM 859 O O . GLY A 1 114 ? 15.617 5.508 -22.433 1.00 73.12 114 GLY A O 1
ATOM 860 N N . GLY A 1 115 ? 15.683 6.848 -20.640 1.00 70.69 115 GLY A N 1
ATOM 861 C CA . GLY A 1 115 ? 16.442 7.926 -21.280 1.00 70.69 115 GLY A CA 1
ATOM 862 C C . GLY A 1 115 ? 17.907 7.571 -21.548 1.00 70.69 115 GLY A C 1
ATOM 863 O O . GLY A 1 115 ? 18.458 7.998 -22.554 1.00 70.69 115 GLY A O 1
ATOM 864 N N . LEU A 1 116 ? 18.525 6.754 -20.690 1.00 59.19 116 LEU A N 1
ATOM 865 C CA . LEU A 1 116 ? 19.903 6.269 -20.861 1.00 59.19 116 LEU A CA 1
ATOM 866 C C . LEU A 1 116 ? 20.041 5.173 -21.929 1.00 59.19 116 LEU A C 1
ATOM 868 O O . LEU A 1 116 ? 21.136 4.941 -22.431 1.00 59.19 116 LEU A O 1
ATOM 872 N N . THR A 1 117 ? 18.947 4.483 -22.255 1.00 56.94 117 THR A N 1
ATOM 873 C CA . THR A 1 117 ? 18.905 3.413 -23.268 1.00 56.94 117 THR A CA 1
ATOM 874 C C . THR A 1 117 ? 18.343 3.882 -24.611 1.00 56.94 117 THR A C 1
ATOM 876 O O . THR A 1 117 ? 18.392 3.132 -25.586 1.00 56.94 117 THR A O 1
ATOM 879 N N . ALA A 1 118 ? 17.840 5.119 -24.684 1.00 55.03 118 ALA A N 1
ATOM 880 C CA . ALA A 1 118 ? 17.454 5.745 -25.939 1.00 55.03 118 ALA A CA 1
ATOM 881 C C . ALA A 1 118 ? 18.708 5.970 -26.810 1.00 55.03 118 ALA A C 1
ATOM 883 O O . ALA A 1 118 ? 19.727 6.435 -26.288 1.00 55.03 118 ALA A O 1
ATOM 884 N N . PRO A 1 119 ? 18.671 5.654 -28.119 1.00 52.12 119 PRO A N 1
ATOM 885 C CA . PRO A 1 119 ? 19.769 5.990 -29.014 1.00 52.12 119 PRO A CA 1
ATOM 886 C C . PRO A 1 119 ? 20.022 7.499 -28.953 1.00 52.12 119 PRO A C 1
ATOM 888 O O . PRO A 1 119 ? 19.076 8.282 -28.847 1.00 52.12 119 PRO A O 1
ATOM 891 N N . LEU A 1 120 ? 21.290 7.909 -29.036 1.00 57.19 120 LEU A N 1
ATOM 892 C CA . LEU A 1 120 ? 21.666 9.302 -29.276 1.00 57.19 120 LEU A CA 1
ATOM 893 C C . LEU A 1 120 ? 21.236 9.698 -30.699 1.00 57.19 120 LEU A C 1
ATOM 895 O O . LEU A 1 120 ? 22.065 9.833 -31.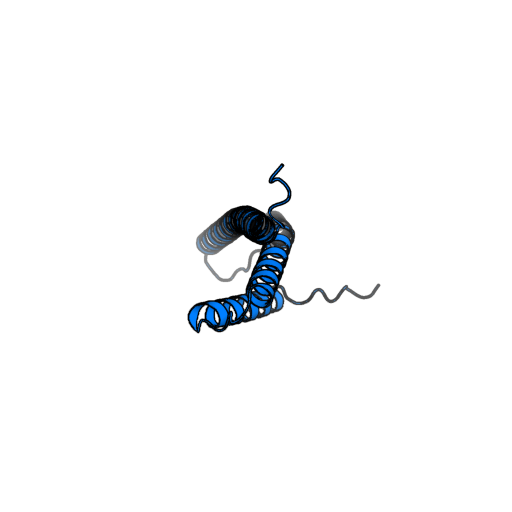597 1.00 57.19 120 LEU A O 1
ATOM 899 N N . ASP A 1 121 ? 19.936 9.858 -30.920 1.00 53.22 121 ASP A N 1
ATOM 900 C CA . ASP A 1 121 ? 19.411 10.435 -32.149 1.00 53.22 121 ASP A CA 1
ATOM 901 C C . ASP A 1 121 ? 19.638 11.947 -32.094 1.00 53.22 121 ASP A C 1
ATOM 903 O O . ASP A 1 121 ? 18.871 12.695 -31.487 1.00 53.22 121 ASP A O 1
ATOM 907 N N . GLY A 1 122 ? 20.732 12.396 -32.717 1.00 48.19 122 GLY A N 1
ATOM 908 C CA . GLY A 1 122 ? 20.936 13.812 -33.018 1.00 48.19 122 GLY A CA 1
ATOM 909 C C . GLY A 1 122 ? 22.382 14.296 -33.023 1.00 48.19 122 GLY A C 1
ATOM 910 O O . GLY A 1 122 ? 22.703 15.243 -32.314 1.00 48.19 122 GLY A O 1
ATOM 911 N N . SER A 1 123 ? 23.254 13.694 -33.835 1.00 49.03 123 SER A N 1
ATOM 912 C CA . SER A 1 123 ? 24.350 14.446 -34.460 1.00 49.03 123 SER A CA 1
ATOM 913 C C . SER A 1 123 ? 23.990 14.664 -35.924 1.00 49.03 123 SER A C 1
ATOM 915 O O . SER A 1 123 ? 23.990 13.710 -36.701 1.00 49.03 123 SER A O 1
ATOM 917 N N . ALA A 1 124 ? 23.674 15.907 -36.274 1.00 47.06 124 ALA A N 1
ATOM 918 C CA . ALA A 1 124 ? 23.814 16.468 -37.612 1.00 47.06 124 ALA A CA 1
ATOM 919 C C . ALA A 1 124 ? 24.085 17.967 -37.464 1.00 47.06 124 ALA A C 1
ATOM 921 O O . ALA A 1 124 ? 23.331 18.616 -36.704 1.00 47.06 124 ALA A O 1
#